Protein AF-A0A9P6U4X7-F1 (afdb_monomer)

pLDDT: mean 92.14, std 14.46, range [38.5, 98.81]

Sequence (165 aa):
MTLKYNNPATWLFVGKAVGIGAVGIFAGQALGFSNFLMPALRKFSATSSLNVWCEAYTNASPLQAACAVVSSVCLGGVYAKTGSKPFLLAAIGMLSVIPYTLVLMMPINKELLSIRKSGGASGDHVEALLQRWESRHQVRIVVSIAALGASLYGALGGGHGGLSK

Radius of gyration: 19.47 Å; Cα contacts (8 Å, |Δi|>4): 156; chains: 1; bounding box: 48×25×67 Å

Solvent-accessible surface area (backbone atoms only — not comparable to full-atom values): 8678 Å² total; per-residue (Å²): 140,79,79,87,76,81,44,70,68,57,57,48,50,50,23,48,53,53,12,49,49,25,30,47,53,38,27,53,51,46,43,46,45,62,72,49,47,51,63,55,37,72,76,48,56,45,69,59,27,49,53,54,48,50,52,52,47,65,68,46,48,63,57,43,53,49,22,28,51,50,15,18,53,25,21,36,52,44,16,78,76,64,71,43,59,36,22,39,54,18,11,51,36,32,46,50,45,53,62,48,39,61,71,73,41,39,63,57,53,52,49,56,55,46,38,70,73,66,70,75,66,59,51,69,59,51,48,53,50,52,53,54,48,50,62,58,45,49,56,53,30,55,40,28,46,51,19,37,52,30,33,49,48,42,66,71,65,62,85,79,84,85,87,80,134

Mean predicted aligned error: 5.31 Å

Organism: NCBI:txid1343610

Secondary structure (DSSP, 8-state):
---TT--HHHHHHHHHHHHHHHHHHHHHHHHHIIIIIHHHHTTS-HHHHHHHHHHHHHHHHHHHHHHHHHHHHHHHHHHHHH--HHHHHHHHHHHHHHHHIIIIIHHHHHHHHHHHHH--S-HHHHHHHHHHHHHHHHHHHHHHHHHHHHHHHHHHSTTSSS---

Structure (mmCIF, N/CA/C/O backbone):
data_AF-A0A9P6U4X7-F1
#
_entry.id   AF-A0A9P6U4X7-F1
#
loop_
_atom_site.group_PDB
_atom_site.id
_atom_site.type_symbol
_atom_site.label_atom_id
_atom_site.label_alt_id
_atom_site.label_comp_id
_atom_site.label_asym_id
_atom_site.label_entity_id
_atom_site.label_seq_id
_atom_site.pdbx_PDB_ins_code
_atom_site.Cartn_x
_atom_site.Cartn_y
_atom_site.Cartn_z
_atom_site.occupancy
_atom_site.B_iso_or_equiv
_atom_site.auth_seq_id
_atom_site.auth_comp_id
_atom_site.auth_asym_id
_atom_site.auth_atom_id
_atom_site.pdbx_PDB_model_num
ATOM 1 N N . MET A 1 1 ? 2.542 7.848 42.778 1.00 43.16 1 MET A N 1
ATOM 2 C CA . MET A 1 1 ? 2.401 8.389 41.408 1.00 43.16 1 MET A CA 1
ATOM 3 C C . MET A 1 1 ? 2.112 7.224 40.468 1.00 43.16 1 MET A C 1
ATOM 5 O O . MET A 1 1 ? 3.000 6.710 39.808 1.00 43.16 1 MET A O 1
ATOM 9 N N . THR A 1 2 ? 0.883 6.716 40.509 1.00 44.44 2 THR A N 1
ATOM 10 C CA . THR A 1 2 ? 0.442 5.532 39.763 1.00 44.44 2 THR A CA 1
ATOM 11 C C . THR A 1 2 ? -0.126 5.991 38.422 1.00 44.44 2 THR A C 1
ATOM 13 O O . THR A 1 2 ? -0.999 6.855 38.365 1.00 44.44 2 THR A O 1
ATOM 16 N N . LEU A 1 3 ? 0.445 5.467 37.342 1.00 45.69 3 LEU A N 1
ATOM 17 C CA . LEU A 1 3 ? 0.190 5.829 35.951 1.00 45.69 3 LEU A CA 1
ATOM 18 C C . LEU A 1 3 ? -1.314 5.813 35.608 1.00 45.69 3 LEU A C 1
ATOM 20 O O . LEU A 1 3 ? -1.929 4.753 35.518 1.00 45.69 3 LEU A O 1
ATOM 24 N N . LYS A 1 4 ? -1.886 6.989 35.312 1.00 51.56 4 LYS A N 1
ATOM 25 C CA . LYS A 1 4 ? -3.213 7.185 34.683 1.00 51.56 4 LYS A CA 1
ATOM 26 C C . LYS A 1 4 ? -3.257 6.703 33.210 1.00 51.56 4 LYS A C 1
ATOM 28 O O . LYS A 1 4 ? -3.932 7.305 32.383 1.00 51.56 4 LYS A O 1
ATOM 33 N N . TYR A 1 5 ? -2.531 5.642 32.853 1.00 52.78 5 TYR A N 1
ATOM 34 C CA . TYR A 1 5 ? -2.430 5.140 31.471 1.00 52.78 5 TYR A CA 1
ATOM 35 C C . TYR A 1 5 ? -3.439 4.033 31.126 1.00 52.78 5 TYR A C 1
ATOM 37 O O . TYR A 1 5 ? -3.527 3.620 29.974 1.00 52.78 5 TYR A O 1
ATOM 45 N N . ASN A 1 6 ? -4.262 3.597 32.082 1.00 60.22 6 ASN A N 1
ATOM 46 C CA . ASN A 1 6 ? -5.316 2.602 31.859 1.00 60.22 6 ASN A CA 1
ATOM 47 C C . ASN A 1 6 ? -6.704 3.228 31.652 1.00 60.22 6 ASN A C 1
ATOM 49 O O . ASN A 1 6 ? -7.702 2.696 32.125 1.00 60.22 6 ASN A O 1
ATOM 53 N N . ASN A 1 7 ? -6.791 4.359 30.943 1.00 74.19 7 ASN A N 1
ATOM 54 C CA . ASN A 1 7 ? -8.084 4.857 30.473 1.00 74.19 7 ASN A CA 1
ATOM 55 C C . ASN A 1 7 ? -8.421 4.186 29.124 1.00 74.19 7 ASN A C 1
ATOM 57 O O . ASN A 1 7 ? -7.715 4.436 28.140 1.00 74.19 7 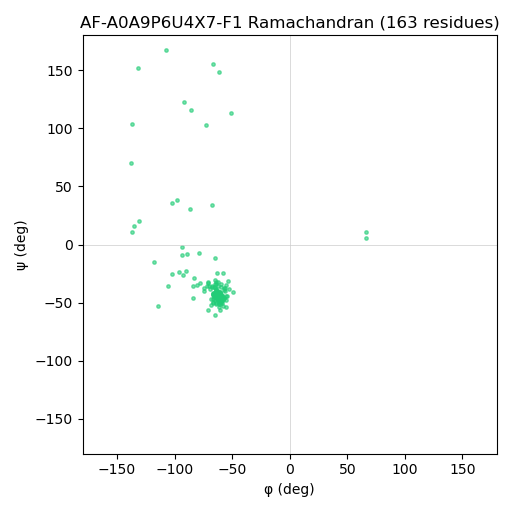ASN A O 1
ATOM 61 N N . PRO A 1 8 ? -9.487 3.367 29.034 1.00 72.81 8 PRO A N 1
ATOM 62 C CA . PRO A 1 8 ? -9.912 2.736 27.783 1.00 72.81 8 PRO A CA 1
ATOM 63 C C . PRO A 1 8 ? -10.130 3.741 26.643 1.00 72.81 8 PRO A C 1
ATOM 65 O O . PRO A 1 8 ? -9.861 3.429 25.483 1.00 72.81 8 PRO A O 1
ATOM 68 N N . ALA A 1 9 ? -10.548 4.969 26.965 1.00 82.00 9 ALA A N 1
ATOM 69 C CA . ALA A 1 9 ? -10.742 6.032 25.985 1.00 82.00 9 ALA A CA 1
ATOM 70 C C . ALA A 1 9 ? -9.425 6.473 25.322 1.00 82.00 9 ALA A C 1
ATOM 72 O O . ALA A 1 9 ? -9.404 6.737 24.120 1.00 82.00 9 ALA A O 1
ATOM 73 N N . THR A 1 10 ? -8.315 6.495 26.070 1.00 86.19 10 THR A N 1
ATOM 74 C CA . THR A 1 10 ? -7.001 6.905 25.553 1.00 86.19 10 THR A CA 1
ATOM 75 C C . THR A 1 10 ? -6.484 5.917 24.511 1.00 86.19 10 THR A C 1
ATOM 77 O O . THR A 1 10 ? -6.076 6.327 23.427 1.00 86.19 10 THR A O 1
ATOM 80 N N . TRP A 1 11 ? -6.554 4.611 24.782 1.00 86.44 11 TRP A N 1
ATOM 81 C CA . TRP A 1 11 ? -6.101 3.592 23.827 1.00 86.44 11 TRP A CA 1
ATOM 82 C C . TRP A 1 11 ? -6.972 3.533 22.571 1.00 86.44 11 TRP A C 1
ATOM 84 O O . TRP A 1 11 ? -6.448 3.344 21.475 1.00 86.44 11 TRP A O 1
ATOM 94 N N . LEU A 1 12 ? -8.285 3.749 22.699 1.00 92.00 12 LEU A N 1
ATOM 95 C CA . LEU A 1 12 ? -9.182 3.845 21.545 1.00 92.00 12 LEU A CA 1
ATOM 96 C C . LEU A 1 12 ? -8.879 5.072 20.683 1.00 92.00 12 LEU A C 1
ATOM 98 O O . LEU A 1 12 ? -8.885 4.968 19.458 1.00 92.00 12 LEU A O 1
ATOM 102 N N . PHE A 1 13 ? -8.598 6.219 21.304 1.00 92.75 13 PHE A N 1
ATOM 103 C CA . PHE A 1 13 ? -8.186 7.420 20.584 1.00 92.75 13 PHE A CA 1
ATOM 104 C C . PHE A 1 13 ? -6.875 7.189 19.824 1.00 92.75 13 PHE A C 1
ATOM 106 O O . PHE A 1 13 ? -6.827 7.403 18.614 1.00 92.75 13 PHE A O 1
ATOM 113 N N . VAL A 1 14 ? -5.846 6.677 20.506 1.00 94.44 14 VAL A N 1
ATOM 114 C CA . VAL A 1 14 ? -4.540 6.379 19.897 1.00 94.44 14 VAL A CA 1
ATOM 115 C C . VAL A 1 14 ? -4.684 5.356 18.769 1.00 94.44 14 VAL A C 1
ATOM 117 O O . VAL A 1 14 ? -4.169 5.581 17.677 1.00 94.44 14 VAL A O 1
ATOM 120 N N . GLY A 1 15 ? -5.430 4.269 18.985 1.00 95.69 15 GLY A N 1
ATOM 121 C CA . GLY A 1 15 ? -5.656 3.235 17.974 1.00 95.69 15 GLY A CA 1
ATOM 122 C C . GLY A 1 15 ? -6.353 3.769 16.720 1.00 95.69 15 GLY A C 1
ATOM 123 O O . GLY A 1 15 ? -5.926 3.465 15.607 1.00 95.69 15 GLY A O 1
ATOM 124 N N . LYS A 1 16 ? -7.377 4.619 16.880 1.00 97.31 16 LYS A N 1
ATOM 125 C CA . LYS A 1 16 ? -8.030 5.295 15.749 1.00 97.31 16 LYS A CA 1
ATOM 126 C C . LYS A 1 16 ? -7.064 6.238 15.034 1.00 97.31 16 LYS A C 1
ATOM 128 O O . LYS A 1 16 ? -6.933 6.141 13.820 1.0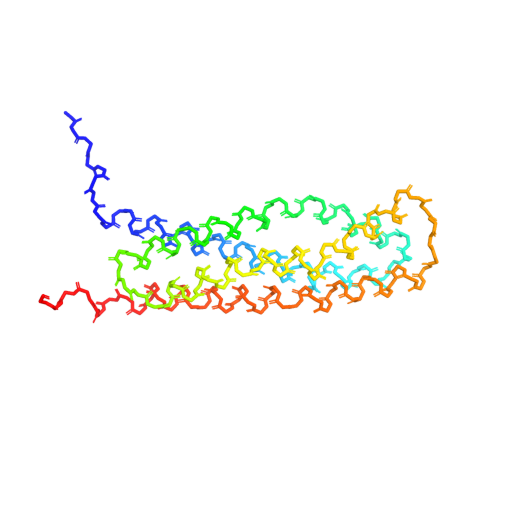0 97.31 16 LYS A O 1
ATOM 133 N N . ALA A 1 17 ? -6.377 7.116 15.765 1.00 97.75 17 ALA A N 1
ATOM 134 C CA . ALA A 1 17 ? -5.486 8.119 15.185 1.00 97.75 17 ALA A CA 1
ATOM 135 C C . ALA A 1 17 ? -4.325 7.480 14.406 1.00 97.75 17 ALA A C 1
ATOM 137 O O . ALA A 1 17 ? -4.108 7.809 13.241 1.00 97.75 17 ALA A O 1
ATOM 138 N N . VAL A 1 18 ? -3.627 6.520 15.018 1.00 98.50 18 VAL A N 1
ATOM 139 C CA . VAL A 1 18 ? -2.510 5.802 14.387 1.00 98.50 18 VAL A CA 1
ATOM 140 C C . VAL A 1 18 ? -3.004 4.953 13.220 1.00 98.50 18 VAL A C 1
ATOM 142 O O . VAL A 1 18 ? -2.412 4.990 12.143 1.00 98.50 18 VAL A O 1
ATOM 145 N N . GLY A 1 19 ? -4.108 4.224 13.405 1.00 98.56 19 GLY A N 1
ATOM 146 C CA . GLY A 1 19 ? -4.673 3.371 12.367 1.00 98.56 19 GLY A CA 1
ATOM 147 C C . GLY A 1 19 ? -5.094 4.163 11.131 1.00 98.56 19 GLY A C 1
ATOM 148 O O . GLY A 1 19 ? -4.622 3.874 10.035 1.00 98.56 19 GLY A O 1
ATOM 149 N N . ILE A 1 20 ? -5.924 5.194 11.307 1.00 98.69 20 ILE A N 1
ATOM 150 C CA . ILE A 1 20 ? -6.412 6.056 10.218 1.00 98.69 20 ILE A CA 1
ATOM 151 C C . ILE A 1 20 ? -5.251 6.808 9.563 1.00 98.69 20 ILE A C 1
ATOM 153 O O . ILE A 1 20 ? -5.172 6.855 8.337 1.00 98.69 20 ILE A O 1
ATOM 157 N N . GLY A 1 21 ? -4.322 7.349 10.359 1.00 98.75 21 GLY A N 1
ATOM 158 C CA . GLY A 1 21 ? -3.138 8.038 9.845 1.00 98.75 21 GLY A CA 1
ATOM 159 C C . GLY A 1 21 ? -2.282 7.136 8.954 1.00 98.75 21 GLY A C 1
ATOM 160 O O . GLY A 1 21 ? -1.905 7.534 7.853 1.00 98.75 21 GLY A O 1
ATOM 161 N N . ALA A 1 22 ? -2.042 5.890 9.373 1.00 98.81 22 ALA A N 1
ATOM 162 C CA . ALA A 1 22 ? -1.306 4.913 8.576 1.00 98.81 22 ALA A CA 1
ATOM 163 C C . ALA A 1 22 ? -2.029 4.556 7.263 1.00 98.81 22 ALA A C 1
ATOM 165 O O . ALA A 1 22 ? -1.374 4.470 6.222 1.00 98.81 22 ALA A O 1
ATOM 166 N N . VAL A 1 23 ? -3.362 4.400 7.275 1.00 98.75 23 VAL A N 1
ATOM 167 C CA . VAL A 1 23 ? -4.140 4.206 6.035 1.00 98.75 23 VAL A CA 1
ATOM 168 C C . VAL A 1 23 ? -4.021 5.420 5.115 1.00 98.75 23 VAL A C 1
ATOM 170 O O . VAL A 1 23 ? -3.801 5.256 3.918 1.00 98.75 23 VAL A O 1
ATOM 173 N N . GLY A 1 24 ? -4.125 6.633 5.662 1.00 98.75 24 GLY A N 1
ATOM 174 C CA . GLY A 1 24 ? -4.011 7.875 4.899 1.00 98.75 24 GLY A CA 1
ATOM 175 C C . GLY A 1 24 ? -2.656 8.020 4.207 1.00 98.75 24 GLY A C 1
ATOM 176 O O . GLY A 1 24 ? -2.609 8.319 3.015 1.00 98.75 24 GLY A O 1
ATOM 177 N N . ILE A 1 25 ? -1.560 7.734 4.919 1.00 98.75 25 ILE A N 1
ATOM 178 C CA . ILE A 1 25 ? -0.202 7.736 4.350 1.00 98.75 25 ILE A CA 1
ATOM 179 C C . ILE A 1 25 ? -0.091 6.707 3.222 1.00 98.75 25 ILE A C 1
ATOM 181 O O . ILE A 1 25 ? 0.395 7.037 2.139 1.00 98.75 25 ILE A O 1
ATOM 185 N N . PHE A 1 26 ? -0.581 5.482 3.444 1.00 98.69 26 PHE A N 1
ATOM 186 C CA . PHE A 1 26 ? -0.583 4.445 2.415 1.00 98.69 26 PHE A CA 1
ATOM 187 C C . PHE A 1 26 ? -1.343 4.902 1.161 1.00 98.69 26 PHE A C 1
ATOM 189 O O . PHE A 1 26 ? -0.804 4.837 0.055 1.00 98.69 26 PHE A O 1
ATOM 196 N N . ALA A 1 27 ? -2.587 5.364 1.328 1.00 98.62 27 ALA A N 1
ATOM 197 C CA . ALA A 1 27 ? -3.462 5.751 0.225 1.00 98.62 27 ALA A CA 1
ATOM 198 C C . ALA A 1 27 ? -2.887 6.941 -0.554 1.00 98.62 27 ALA A C 1
ATOM 200 O O . ALA A 1 27 ? -2.838 6.908 -1.783 1.00 98.62 27 ALA A O 1
ATOM 201 N N . GLY A 1 28 ? -2.380 7.956 0.153 1.00 98.31 28 GLY A N 1
ATOM 202 C CA . GLY A 1 28 ? -1.742 9.122 -0.455 1.00 98.31 28 GLY A CA 1
ATOM 203 C C . GLY A 1 28 ? -0.494 8.756 -1.256 1.00 98.31 28 GLY A C 1
ATOM 204 O O . GLY A 1 28 ? -0.328 9.212 -2.386 1.00 98.31 28 GLY A O 1
ATOM 205 N N . GLN A 1 29 ? 0.357 7.877 -0.722 1.00 97.69 29 GLN A N 1
ATOM 206 C CA . GLN A 1 29 ? 1.547 7.421 -1.437 1.00 97.69 29 GLN A CA 1
ATOM 207 C C . GLN A 1 29 ? 1.192 6.582 -2.672 1.00 97.69 29 GLN A C 1
ATOM 209 O O . GLN A 1 29 ? 1.803 6.762 -3.725 1.00 97.69 29 GLN A O 1
ATOM 214 N N . ALA A 1 30 ? 0.214 5.678 -2.562 1.00 97.69 30 ALA A N 1
ATOM 215 C CA . ALA A 1 30 ? -0.238 4.848 -3.678 1.00 97.69 30 ALA A CA 1
ATOM 216 C C . ALA A 1 30 ? -0.824 5.704 -4.817 1.00 97.69 30 ALA A C 1
ATOM 218 O O . ALA A 1 30 ? -0.449 5.535 -5.981 1.00 97.69 30 ALA A O 1
ATOM 219 N N . LEU A 1 31 ? -1.668 6.683 -4.468 1.00 97.56 31 LEU A N 1
ATOM 220 C CA . LEU A 1 31 ? -2.188 7.678 -5.405 1.00 97.56 31 LEU A CA 1
ATOM 221 C C . LEU A 1 31 ? -1.062 8.472 -6.063 1.00 97.56 31 LEU A C 1
ATOM 223 O O . LEU A 1 31 ? -1.007 8.549 -7.285 1.00 97.56 31 LEU A O 1
ATOM 227 N N . GLY A 1 32 ? -0.129 9.020 -5.283 1.00 96.81 32 GLY A N 1
ATOM 228 C CA . GLY A 1 32 ? 0.971 9.815 -5.829 1.00 96.81 32 GLY A CA 1
ATOM 229 C C . GLY A 1 32 ? 1.852 9.029 -6.804 1.00 96.81 32 GLY A C 1
ATOM 230 O O . GLY A 1 32 ? 2.266 9.558 -7.838 1.00 96.81 32 GLY A O 1
ATOM 231 N N . PHE A 1 33 ? 2.079 7.742 -6.527 1.00 95.69 33 PHE A N 1
ATOM 232 C CA . PHE A 1 33 ? 2.849 6.873 -7.413 1.00 95.69 33 PHE A CA 1
ATOM 233 C C . PHE A 1 33 ? 2.168 6.725 -8.782 1.00 95.69 33 PHE A C 1
ATOM 235 O O . PHE A 1 33 ? 2.818 6.884 -9.813 1.00 95.69 33 PHE A O 1
ATOM 242 N N . SER A 1 34 ? 0.858 6.473 -8.817 1.00 94.94 34 SER A N 1
ATOM 243 C CA . SER A 1 34 ? 0.148 6.258 -10.088 1.00 94.94 34 SER A CA 1
ATOM 244 C C . SER A 1 34 ? -0.266 7.552 -10.793 1.00 94.94 34 SER A C 1
ATOM 246 O O . SER A 1 34 ? -0.334 7.575 -12.015 1.00 94.94 34 SER A O 1
ATOM 248 N N . ASN A 1 35 ? -0.513 8.639 -10.060 1.00 95.81 35 ASN A N 1
ATOM 249 C CA . ASN A 1 35 ? -1.018 9.890 -10.633 1.00 95.81 35 ASN A CA 1
ATOM 250 C C . ASN A 1 35 ? 0.087 10.876 -11.014 1.00 95.81 35 ASN A C 1
ATOM 252 O O . ASN A 1 35 ? -0.126 11.704 -11.898 1.00 95.81 35 ASN A O 1
ATOM 256 N N . PHE A 1 36 ? 1.251 10.815 -10.364 1.00 95.06 36 PHE A N 1
ATOM 257 C CA . PHE A 1 36 ? 2.348 11.750 -10.627 1.00 95.06 36 PHE A CA 1
ATOM 258 C C . PHE A 1 36 ? 3.556 11.038 -11.217 1.00 95.06 36 PHE A C 1
ATOM 260 O O . PHE A 1 36 ? 4.033 11.417 -12.287 1.00 95.06 36 PHE A O 1
ATOM 267 N N . LEU A 1 37 ? 4.025 9.979 -10.551 1.00 96.75 37 LEU A N 1
ATOM 268 C CA . LEU A 1 37 ? 5.251 9.303 -10.957 1.00 96.75 37 LEU A CA 1
ATOM 269 C C . LEU A 1 37 ? 5.060 8.526 -12.265 1.00 96.75 37 LEU A C 1
ATOM 271 O O . LEU A 1 37 ? 5.764 8.816 -13.225 1.00 96.75 37 LEU A O 1
ATOM 275 N N . MET A 1 38 ? 4.094 7.604 -12.354 1.00 96.62 38 MET A N 1
ATOM 276 C CA . MET A 1 38 ? 3.897 6.798 -13.573 1.00 96.62 38 MET A CA 1
ATOM 277 C C . MET A 1 38 ? 3.700 7.650 -14.846 1.00 96.62 38 MET A C 1
ATOM 279 O O . MET A 1 38 ? 4.369 7.373 -15.843 1.00 96.62 38 MET A O 1
ATOM 283 N N . PRO A 1 39 ? 2.889 8.730 -14.854 1.00 97.06 39 PRO A N 1
ATOM 284 C CA . PRO A 1 39 ? 2.776 9.610 -16.017 1.00 97.06 39 PRO A CA 1
ATOM 285 C C . PRO A 1 39 ? 4.067 10.360 -16.352 1.00 97.06 39 PRO A C 1
ATOM 287 O O . PRO A 1 39 ? 4.339 10.584 -17.529 1.00 97.06 39 PRO A O 1
ATOM 290 N N . ALA A 1 40 ? 4.869 10.738 -15.353 1.00 96.81 40 ALA A N 1
ATOM 291 C CA . ALA A 1 40 ? 6.177 11.341 -15.593 1.00 96.81 40 ALA A CA 1
ATOM 292 C C . ALA A 1 40 ? 7.148 10.334 -16.227 1.00 96.81 40 ALA A C 1
ATOM 294 O O . ALA A 1 40 ? 7.839 10.677 -17.183 1.00 96.81 40 ALA A O 1
ATOM 295 N N . LEU A 1 41 ? 7.150 9.080 -15.758 1.00 96.56 41 LEU A N 1
ATOM 296 C CA . LEU A 1 41 ? 8.011 8.019 -16.284 1.00 96.56 41 LEU A CA 1
ATOM 297 C C . LEU A 1 41 ? 7.774 7.739 -17.771 1.00 96.56 41 LEU A C 1
ATOM 299 O O . LEU A 1 41 ? 8.726 7.465 -18.491 1.00 96.56 41 LEU A O 1
ATOM 303 N N . ARG A 1 42 ? 6.539 7.862 -18.266 1.00 95.00 42 ARG A N 1
ATOM 304 C CA . ARG A 1 42 ? 6.219 7.657 -19.693 1.00 95.00 42 ARG A CA 1
ATOM 305 C C . ARG A 1 42 ? 6.857 8.683 -20.638 1.00 95.00 42 ARG A C 1
ATOM 307 O O . ARG A 1 42 ? 6.795 8.507 -21.846 1.00 95.00 42 ARG A O 1
ATOM 314 N N . LYS A 1 43 ? 7.429 9.770 -20.110 1.00 96.31 43 LYS A N 1
ATOM 315 C CA . LYS A 1 43 ? 8.087 10.819 -20.905 1.00 96.31 43 LYS A CA 1
ATOM 316 C C . LYS A 1 43 ? 9.576 10.553 -21.138 1.00 96.31 43 LYS A C 1
ATOM 318 O O . LYS A 1 43 ? 10.208 11.303 -21.877 1.00 96.31 43 LYS A O 1
ATOM 323 N N . PHE A 1 44 ? 10.144 9.540 -20.488 1.00 95.81 44 PHE A N 1
ATOM 324 C CA . PHE A 1 44 ? 11.553 9.177 -20.612 1.00 95.81 44 PHE A CA 1
ATOM 325 C C . PHE A 1 44 ? 11.721 7.890 -21.422 1.00 95.81 44 PHE A C 1
ATOM 327 O O . PHE A 1 44 ? 10.759 7.166 -21.664 1.00 95.81 44 PHE A O 1
ATOM 334 N N . SER A 1 45 ? 12.961 7.596 -21.822 1.00 96.25 45 SER A N 1
ATOM 335 C CA . SER A 1 45 ? 13.297 6.293 -22.398 1.00 96.25 45 SER A CA 1
ATOM 336 C C . SER A 1 45 ? 13.032 5.174 -21.390 1.00 96.25 45 SER A C 1
ATOM 338 O O . SER A 1 45 ? 13.243 5.361 -20.189 1.00 96.25 45 SER A O 1
ATOM 340 N N . ALA A 1 46 ? 12.659 3.989 -21.877 1.00 96.00 46 ALA A N 1
ATOM 341 C CA . ALA A 1 46 ? 12.353 2.830 -21.039 1.00 96.00 46 ALA A CA 1
ATOM 342 C C . ALA A 1 46 ? 13.429 2.540 -19.971 1.00 96.00 46 ALA A C 1
ATOM 344 O O . ALA A 1 46 ? 13.101 2.275 -18.815 1.00 96.00 46 ALA A O 1
ATOM 345 N N . THR A 1 47 ? 14.715 2.669 -20.318 1.00 95.06 47 THR A N 1
ATOM 346 C CA . THR A 1 47 ? 15.839 2.502 -19.380 1.00 95.06 47 THR A CA 1
ATOM 347 C C . THR A 1 47 ? 15.814 3.528 -18.245 1.00 95.06 47 THR A C 1
ATOM 349 O O . THR A 1 47 ? 15.952 3.164 -17.076 1.00 95.06 47 THR A O 1
ATOM 352 N N . SER A 1 48 ? 15.619 4.812 -18.559 1.00 96.44 48 SER A N 1
ATOM 353 C CA . SER A 1 48 ? 15.526 5.863 -17.540 1.00 96.44 48 SER A CA 1
ATOM 354 C C . SER A 1 48 ? 14.284 5.677 -16.670 1.00 96.44 48 SER A C 1
ATOM 356 O O . SER A 1 48 ? 14.368 5.782 -15.444 1.00 96.44 48 SER A O 1
ATOM 358 N N . SER A 1 49 ? 13.151 5.328 -17.281 1.00 97.69 49 SER A N 1
ATOM 359 C CA . SER A 1 49 ? 11.893 5.065 -16.580 1.00 97.69 49 SER A CA 1
ATOM 360 C C . SER A 1 49 ? 12.020 3.900 -15.603 1.00 97.69 49 SER A C 1
ATOM 362 O O . SER A 1 49 ? 11.588 4.012 -14.456 1.00 97.69 49 SER A O 1
ATOM 364 N N . LEU A 1 50 ? 12.672 2.812 -16.020 1.00 98.25 50 LEU A N 1
ATOM 365 C CA . LEU A 1 50 ? 12.955 1.655 -15.176 1.00 98.25 50 LEU A CA 1
ATOM 366 C C . LEU A 1 50 ? 13.837 2.019 -13.981 1.00 98.25 50 LEU A C 1
ATOM 368 O O . LEU A 1 50 ? 13.535 1.628 -12.855 1.00 98.25 50 LEU A O 1
ATOM 372 N N . ASN A 1 51 ? 14.909 2.778 -14.210 1.00 97.69 51 ASN A N 1
ATOM 373 C CA . ASN A 1 51 ? 15.833 3.169 -13.148 1.00 97.69 51 ASN A CA 1
ATOM 374 C C . ASN A 1 51 ? 15.127 3.987 -12.062 1.00 97.69 51 ASN A C 1
ATOM 376 O O . ASN A 1 51 ? 15.221 3.646 -10.880 1.00 97.69 51 ASN A O 1
ATOM 380 N N . VAL A 1 52 ? 14.371 5.011 -12.467 1.00 97.81 52 VAL A N 1
ATOM 381 C CA . VAL A 1 52 ? 13.610 5.857 -11.539 1.00 97.81 52 VAL A CA 1
ATOM 382 C C . VAL A 1 52 ? 12.515 5.048 -10.843 1.00 97.81 52 VAL A C 1
ATOM 384 O O . VAL A 1 52 ? 12.353 5.164 -9.628 1.00 97.81 52 VAL A O 1
ATOM 387 N N . TRP A 1 53 ? 11.795 4.187 -11.572 1.00 98.19 53 TRP A N 1
ATOM 388 C CA . TRP A 1 53 ? 10.777 3.316 -10.985 1.00 98.19 53 TRP A CA 1
ATOM 389 C C . TRP A 1 53 ? 11.366 2.393 -9.915 1.00 98.19 53 TRP A C 1
ATOM 391 O O . TRP A 1 53 ? 10.819 2.310 -8.816 1.00 98.19 53 TRP A O 1
ATOM 401 N N . CYS A 1 54 ? 12.487 1.720 -10.195 1.00 98.06 54 CYS A N 1
ATOM 402 C CA . CYS A 1 54 ? 13.103 0.802 -9.243 1.00 98.06 54 CYS A CA 1
ATOM 403 C C . CYS A 1 54 ? 13.608 1.526 -7.991 1.00 98.06 54 CYS A C 1
ATOM 405 O O . CYS A 1 54 ? 13.501 0.978 -6.892 1.00 98.06 54 CYS A O 1
ATOM 407 N N . GLU A 1 55 ? 14.149 2.736 -8.140 1.00 97.94 55 GLU A N 1
ATOM 408 C CA . GLU A 1 55 ? 14.597 3.550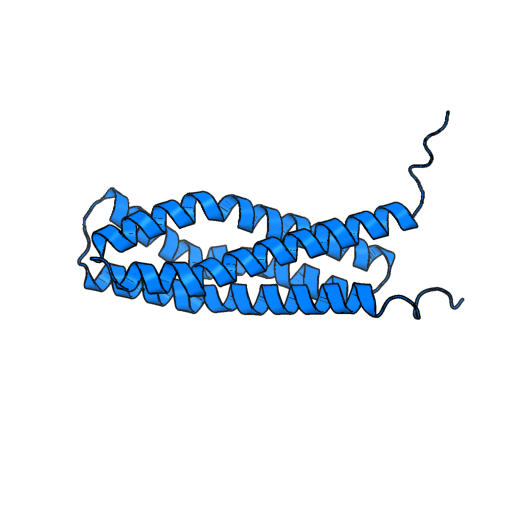 -7.010 1.00 97.94 55 GLU A CA 1
ATOM 409 C C . GLU A 1 55 ? 13.410 3.984 -6.143 1.00 97.94 55 GLU A C 1
ATOM 411 O O . GLU A 1 55 ? 13.377 3.731 -4.936 1.00 97.94 55 GLU A O 1
ATOM 416 N N . ALA A 1 56 ? 12.368 4.535 -6.769 1.00 97.25 56 ALA A N 1
ATOM 417 C CA . ALA A 1 56 ? 11.141 4.916 -6.082 1.00 97.25 56 ALA A CA 1
ATOM 418 C C . ALA A 1 56 ? 10.481 3.717 -5.381 1.00 97.25 56 ALA A C 1
ATOM 420 O O . ALA A 1 56 ? 10.100 3.817 -4.217 1.00 97.25 56 ALA A O 1
ATOM 421 N N . TYR A 1 57 ? 10.386 2.567 -6.054 1.00 96.62 57 TYR A N 1
ATOM 422 C CA . TYR A 1 57 ? 9.840 1.330 -5.494 1.00 96.62 57 TYR A CA 1
ATOM 423 C C . TYR A 1 57 ? 10.629 0.857 -4.268 1.00 96.62 57 TYR A C 1
ATOM 425 O O . TYR A 1 57 ? 10.025 0.517 -3.248 1.00 96.62 57 TYR A O 1
ATOM 433 N N . THR A 1 58 ? 11.962 0.841 -4.353 1.00 96.75 58 THR A N 1
ATOM 434 C CA . THR A 1 58 ? 12.832 0.351 -3.272 1.00 96.75 58 THR A CA 1
ATOM 435 C C . THR A 1 58 ? 12.677 1.205 -2.016 1.00 96.75 58 THR A C 1
ATOM 437 O O . THR A 1 58 ? 12.556 0.663 -0.920 1.00 96.75 58 THR A O 1
ATOM 440 N N . ASN A 1 59 ? 12.579 2.525 -2.182 1.00 96.25 59 ASN A N 1
ATOM 441 C CA . ASN A 1 59 ? 12.425 3.461 -1.070 1.00 96.25 59 ASN A CA 1
ATOM 442 C C . ASN A 1 59 ? 10.986 3.515 -0.521 1.00 96.25 59 ASN A C 1
ATOM 444 O O . ASN A 1 59 ? 10.779 3.682 0.679 1.00 96.25 59 ASN A O 1
ATOM 448 N N . ALA A 1 60 ? 9.972 3.345 -1.374 1.00 95.31 60 ALA A N 1
ATOM 449 C CA . ALA A 1 60 ? 8.566 3.438 -0.978 1.00 95.31 60 ALA A CA 1
ATOM 450 C C . ALA A 1 60 ? 8.023 2.166 -0.305 1.00 95.31 60 ALA A C 1
ATOM 452 O O . ALA A 1 60 ? 7.176 2.249 0.590 1.00 95.31 60 ALA A O 1
ATOM 453 N N . SER A 1 61 ? 8.480 0.987 -0.740 1.00 95.19 61 SER A N 1
ATOM 454 C CA . SER A 1 61 ? 7.897 -0.302 -0.339 1.00 95.19 61 SER A CA 1
ATOM 455 C C . SER A 1 61 ? 7.945 -0.587 1.169 1.00 95.19 61 SER A C 1
ATOM 457 O O . SER A 1 61 ? 6.928 -1.057 1.689 1.00 95.19 61 SER A O 1
ATOM 459 N N . PRO A 1 62 ? 9.042 -0.292 1.903 1.00 98.00 62 PRO A N 1
ATOM 460 C CA . PRO A 1 62 ? 9.095 -0.524 3.347 1.00 98.00 62 PRO A CA 1
ATOM 461 C C . PRO A 1 62 ? 8.025 0.261 4.109 1.00 98.00 62 PRO A C 1
ATOM 463 O O . PRO A 1 62 ? 7.330 -0.304 4.955 1.00 98.00 62 PRO A O 1
ATOM 466 N N . LEU A 1 63 ? 7.832 1.538 3.761 1.00 98.06 63 LEU A N 1
ATOM 467 C CA . LEU A 1 63 ? 6.814 2.376 4.390 1.00 98.06 63 LEU A CA 1
ATOM 468 C C . LEU A 1 63 ? 5.399 1.876 4.069 1.00 98.06 63 LEU A C 1
ATOM 470 O O . LEU A 1 63 ? 4.584 1.768 4.981 1.00 98.06 63 LEU A O 1
ATOM 474 N N . GLN A 1 64 ? 5.108 1.488 2.818 1.00 97.31 64 GLN A N 1
ATOM 475 C CA . GLN A 1 64 ? 3.791 0.920 2.477 1.00 97.31 64 GLN A CA 1
ATOM 476 C C . GLN A 1 64 ? 3.492 -0.362 3.248 1.00 97.31 64 GLN A C 1
ATOM 478 O O . GLN A 1 64 ? 2.370 -0.542 3.721 1.00 97.31 64 GLN A O 1
ATOM 483 N N . ALA A 1 65 ? 4.477 -1.252 3.379 1.00 98.00 65 ALA A N 1
ATOM 484 C CA . ALA A 1 65 ? 4.314 -2.484 4.140 1.00 98.00 65 ALA A CA 1
ATOM 485 C C . ALA A 1 65 ? 4.047 -2.185 5.624 1.00 98.00 65 ALA A C 1
ATOM 487 O O . ALA A 1 65 ? 3.099 -2.725 6.196 1.00 98.00 65 ALA A O 1
ATOM 488 N N . ALA A 1 66 ? 4.820 -1.272 6.223 1.00 98.50 66 ALA A N 1
ATOM 489 C CA . ALA A 1 66 ? 4.629 -0.849 7.606 1.00 98.50 66 ALA A CA 1
ATOM 490 C C . ALA A 1 66 ? 3.239 -0.231 7.823 1.00 98.50 66 ALA A C 1
ATOM 492 O O . ALA A 1 66 ? 2.521 -0.644 8.731 1.00 98.50 66 ALA A O 1
ATOM 493 N N . CYS A 1 67 ? 2.814 0.694 6.958 1.00 98.75 67 CYS A N 1
ATOM 494 C CA . CYS A 1 67 ? 1.492 1.308 7.038 1.00 98.75 67 CYS A CA 1
ATOM 495 C C . CYS A 1 67 ? 0.362 0.278 6.914 1.00 98.75 67 CYS A C 1
ATOM 497 O O . CYS A 1 67 ? -0.610 0.365 7.666 1.00 98.75 67 CYS A O 1
ATOM 499 N N . ALA A 1 68 ? 0.480 -0.714 6.024 1.00 98.69 68 ALA A N 1
ATOM 500 C CA . ALA A 1 68 ? -0.519 -1.775 5.887 1.00 98.69 68 ALA A CA 1
ATOM 501 C C . ALA A 1 68 ? -0.646 -2.616 7.168 1.00 98.69 68 ALA A C 1
ATOM 503 O O . ALA A 1 68 ? -1.759 -2.868 7.628 1.00 98.69 68 ALA A O 1
ATOM 504 N N . VAL A 1 69 ? 0.473 -2.995 7.792 1.00 98.75 69 VAL A N 1
ATOM 505 C CA . VAL A 1 69 ? 0.465 -3.764 9.048 1.00 98.75 69 VAL A CA 1
ATOM 506 C C . VAL A 1 69 ? -0.068 -2.924 10.209 1.00 98.75 69 VAL A C 1
ATOM 508 O O . VAL A 1 69 ? -0.998 -3.350 10.892 1.00 98.75 69 VAL A O 1
ATOM 511 N N . VAL A 1 70 ? 0.479 -1.721 10.414 1.00 98.75 70 VAL A N 1
ATOM 512 C CA . VAL A 1 70 ? 0.103 -0.827 11.522 1.00 98.75 70 VAL A CA 1
ATOM 513 C C . VAL A 1 70 ? -1.384 -0.492 11.465 1.00 98.75 70 VAL A C 1
ATOM 515 O O . VAL A 1 70 ? -2.083 -0.636 12.466 1.00 98.75 70 VAL A O 1
ATOM 518 N N . SER A 1 71 ? -1.894 -0.109 10.292 1.00 98.75 71 SER A N 1
ATOM 519 C CA . SER A 1 71 ? -3.323 0.175 10.134 1.00 98.75 71 SER A CA 1
ATOM 520 C C . SER A 1 71 ? -4.195 -1.048 10.417 1.00 98.75 71 SER A C 1
ATOM 522 O O . SER A 1 71 ? -5.161 -0.934 11.171 1.00 98.75 71 SER A O 1
ATOM 524 N N . SER A 1 72 ? -3.837 -2.222 9.890 1.00 98.69 72 SER A N 1
ATOM 525 C CA . SER A 1 72 ? -4.592 -3.461 10.117 1.00 98.69 72 SER A CA 1
ATOM 526 C C . SER A 1 72 ? -4.681 -3.812 11.603 1.00 98.69 72 SER A C 1
ATOM 528 O O . SER A 1 72 ? -5.766 -4.087 12.113 1.00 98.69 72 SER A O 1
ATOM 530 N N . VAL A 1 73 ? -3.553 -3.749 12.316 1.00 98.62 73 VAL A N 1
ATOM 531 C CA . VAL A 1 73 ? -3.483 -4.068 13.749 1.00 98.62 73 VAL A CA 1
ATOM 532 C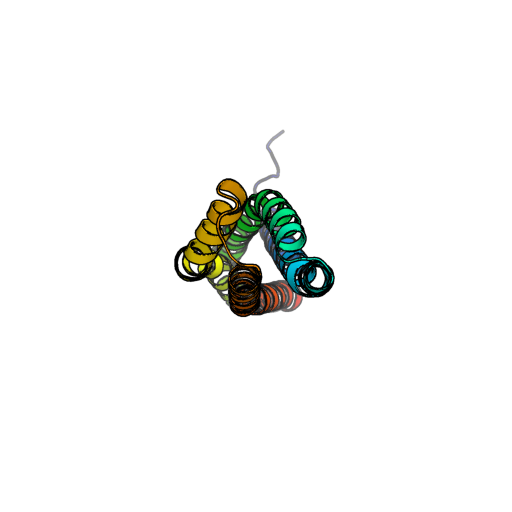 C . VAL A 1 73 ? -4.256 -3.044 14.579 1.00 98.62 73 VAL A C 1
ATOM 534 O O . VAL A 1 73 ? -5.091 -3.424 15.400 1.00 98.62 73 VAL A O 1
ATOM 537 N N . CYS A 1 74 ? -4.026 -1.747 14.361 1.00 98.38 74 CYS A N 1
ATOM 538 C CA . CYS A 1 74 ? -4.673 -0.697 15.144 1.00 98.38 74 CYS A CA 1
ATOM 539 C C . CYS A 1 74 ? -6.193 -0.674 14.932 1.00 98.38 74 CYS A C 1
ATOM 541 O O . CYS A 1 74 ? -6.947 -0.655 15.905 1.00 98.38 74 CYS A O 1
ATOM 543 N N . LEU A 1 75 ? -6.659 -0.719 13.680 1.00 98.44 75 LEU A N 1
ATOM 544 C CA . LEU A 1 75 ? -8.091 -0.677 13.371 1.00 98.44 75 LEU A CA 1
ATOM 545 C C . LEU A 1 75 ? -8.797 -1.985 13.758 1.00 98.44 75 LEU A C 1
ATOM 547 O O . LEU A 1 75 ? -9.913 -1.945 14.278 1.00 98.44 75 LEU A O 1
ATOM 551 N N . GLY A 1 76 ? -8.127 -3.133 13.612 1.00 98.19 76 GLY A N 1
ATOM 552 C CA . GLY A 1 76 ? -8.618 -4.417 14.117 1.00 98.19 76 GLY A CA 1
ATOM 553 C C . GLY A 1 76 ? -8.754 -4.422 15.642 1.00 98.19 76 GLY A C 1
ATOM 554 O O . GLY A 1 76 ? -9.761 -4.888 16.173 1.00 98.19 76 GLY A O 1
ATOM 555 N N . GLY A 1 77 ? -7.796 -3.818 16.352 1.00 97.12 77 GLY A N 1
ATOM 556 C CA . GLY A 1 77 ? -7.867 -3.611 17.799 1.00 97.12 77 GLY A CA 1
ATOM 557 C C . GLY A 1 77 ? -9.036 -2.714 18.217 1.00 97.12 77 GLY A C 1
ATOM 558 O O . GLY A 1 77 ? -9.741 -3.028 19.177 1.00 97.12 77 GLY A O 1
ATOM 559 N N . VAL A 1 78 ? -9.302 -1.635 17.469 1.00 96.38 78 VAL A N 1
ATOM 560 C CA . VAL A 1 78 ? -10.479 -0.778 17.696 1.00 96.38 78 VAL A CA 1
ATOM 561 C C . VAL A 1 78 ? -11.773 -1.568 17.489 1.00 96.38 78 VAL A C 1
ATOM 563 O O . VAL A 1 78 ? -12.674 -1.475 18.325 1.00 96.38 78 VAL A O 1
ATOM 566 N N . TYR A 1 79 ? -11.874 -2.380 16.433 1.00 96.75 79 TYR A N 1
ATOM 567 C CA . TYR A 1 79 ? -13.026 -3.261 16.230 1.00 96.75 79 TYR A CA 1
ATOM 568 C C . TYR A 1 79 ? -13.204 -4.243 17.393 1.00 96.75 79 TYR A C 1
ATOM 570 O O . TYR A 1 79 ? -14.292 -4.312 17.959 1.00 96.75 79 TYR A O 1
ATOM 578 N N . ALA A 1 80 ? -12.142 -4.936 17.809 1.00 96.12 80 ALA A N 1
ATOM 579 C CA . ALA A 1 80 ? -12.199 -5.924 18.886 1.00 96.12 80 ALA A CA 1
ATOM 580 C C . ALA A 1 80 ? -12.710 -5.346 20.220 1.00 96.12 80 ALA A C 1
ATOM 582 O O . ALA A 1 80 ? -13.229 -6.083 21.054 1.00 96.12 80 ALA A O 1
ATOM 583 N N . LYS A 1 81 ? -12.573 -4.030 20.432 1.00 94.00 81 LYS A N 1
ATOM 584 C CA . LYS A 1 81 ? -13.068 -3.332 21.628 1.00 94.00 81 LYS A CA 1
ATOM 585 C C . LYS A 1 81 ? -14.431 -2.668 21.468 1.00 94.00 81 LYS A C 1
ATOM 587 O O . LYS A 1 81 ? -15.086 -2.430 22.474 1.00 94.00 81 LYS A O 1
ATOM 592 N N . THR A 1 82 ? -14.842 -2.331 20.248 1.00 92.94 82 THR A N 1
ATOM 593 C CA . THR A 1 82 ? -16.043 -1.508 20.005 1.00 92.94 82 THR A CA 1
ATOM 594 C C . THR A 1 82 ? -17.139 -2.221 19.219 1.00 92.94 82 THR A C 1
ATOM 596 O O . THR A 1 82 ? -18.249 -1.709 19.140 1.00 92.94 82 THR A O 1
ATOM 599 N N . GLY A 1 83 ? -16.837 -3.350 18.570 1.00 94.12 83 GLY A N 1
ATOM 600 C CA . GLY A 1 83 ? -17.740 -4.024 17.631 1.00 94.12 83 GLY A CA 1
ATOM 601 C C . GLY A 1 83 ? -18.026 -3.230 16.346 1.00 94.12 83 GLY A C 1
ATOM 602 O O . GLY A 1 83 ? -18.846 -3.645 15.527 1.00 94.12 83 GLY A O 1
ATOM 603 N N . SER A 1 84 ? -17.363 -2.088 16.137 1.00 94.25 84 SER A N 1
ATOM 604 C CA . SER A 1 84 ? -17.648 -1.184 15.022 1.00 94.25 84 SER A CA 1
ATOM 605 C C . SER A 1 84 ? -17.167 -1.765 13.686 1.00 94.25 84 SER A C 1
ATOM 607 O O . SER A 1 84 ? -15.977 -1.755 13.357 1.00 94.25 84 SER A O 1
ATOM 609 N N . LYS A 1 85 ? -18.124 -2.277 12.900 1.00 96.81 85 LYS A N 1
ATOM 610 C CA . LYS A 1 85 ? -17.898 -2.930 11.597 1.00 96.81 85 LYS A CA 1
ATOM 611 C C . LYS A 1 85 ? -17.065 -2.101 10.603 1.00 96.81 85 LYS A C 1
ATOM 613 O O . LYS A 1 85 ? -16.234 -2.705 9.929 1.00 96.81 85 LYS A O 1
ATOM 618 N N . PRO A 1 86 ? -17.203 -0.761 10.501 1.00 97.69 86 PRO A N 1
ATOM 619 C CA . PRO A 1 86 ? -16.356 0.027 9.605 1.00 97.69 86 PRO A CA 1
ATOM 620 C C . PRO A 1 86 ? -14.850 -0.120 9.881 1.00 97.69 86 PRO A C 1
ATOM 622 O O . PRO A 1 86 ? -14.064 -0.213 8.940 1.00 97.69 86 PRO A O 1
ATOM 625 N N . PHE A 1 87 ? -14.436 -0.224 11.150 1.00 98.00 87 PHE A N 1
ATOM 626 C CA . PHE A 1 87 ? -13.027 -0.451 11.491 1.00 98.00 87 PHE A CA 1
ATOM 627 C C . PHE A 1 87 ? -12.555 -1.867 11.146 1.00 98.00 87 PHE A C 1
ATOM 629 O O . PHE A 1 87 ? -11.411 -2.030 10.727 1.00 98.00 87 PHE A O 1
ATOM 636 N N . LEU A 1 88 ? -13.432 -2.874 11.243 1.00 98.31 88 LEU A N 1
ATOM 637 C CA . LEU A 1 88 ? -13.128 -4.229 10.772 1.00 98.31 88 LEU A CA 1
ATOM 638 C C . LEU A 1 88 ? -12.903 -4.257 9.258 1.00 98.31 88 LEU A C 1
ATOM 640 O O . LEU A 1 88 ? -11.922 -4.834 8.797 1.00 98.31 88 LEU A O 1
ATOM 644 N N . LEU A 1 89 ? -13.793 -3.620 8.490 1.00 98.31 89 LEU A N 1
ATOM 645 C CA . LEU A 1 89 ? -13.677 -3.546 7.032 1.00 98.31 89 LEU A CA 1
ATOM 646 C C . LEU A 1 89 ? -12.373 -2.862 6.614 1.00 98.31 89 LEU A C 1
ATOM 648 O O . LEU A 1 89 ? -11.670 -3.369 5.742 1.00 98.31 89 LEU A O 1
ATOM 652 N N . ALA A 1 90 ? -12.013 -1.758 7.274 1.00 98.62 90 ALA A N 1
ATOM 653 C CA . ALA A 1 90 ? -10.747 -1.080 7.027 1.00 98.62 90 ALA A CA 1
ATOM 654 C C . ALA A 1 90 ? -9.536 -1.968 7.365 1.00 98.62 90 ALA A C 1
ATOM 656 O O . ALA A 1 90 ? -8.604 -2.058 6.568 1.00 98.62 90 ALA A O 1
ATOM 657 N N . ALA A 1 91 ? -9.565 -2.668 8.505 1.00 98.75 91 ALA A N 1
ATOM 658 C CA . ALA A 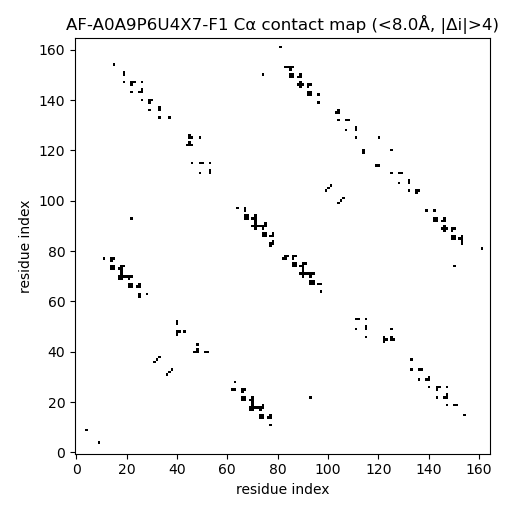1 91 ? -8.487 -3.563 8.919 1.00 98.75 91 ALA A CA 1
ATOM 659 C C . ALA A 1 91 ? -8.285 -4.732 7.942 1.00 98.75 91 ALA A C 1
ATOM 661 O O . ALA A 1 91 ? -7.161 -4.995 7.522 1.00 98.75 91 ALA A O 1
ATOM 662 N N . ILE A 1 92 ? -9.367 -5.405 7.536 1.00 98.69 92 ILE A N 1
ATOM 663 C CA . ILE A 1 92 ? -9.312 -6.502 6.556 1.00 98.69 92 ILE A CA 1
ATOM 664 C C . ILE A 1 92 ? -8.855 -5.980 5.193 1.00 98.69 92 ILE A C 1
ATOM 666 O O . ILE A 1 92 ? -8.018 -6.611 4.549 1.00 98.69 92 ILE A O 1
ATOM 670 N N . GLY A 1 93 ? -9.365 -4.821 4.766 1.00 98.69 93 GLY A N 1
ATOM 671 C CA . GLY A 1 93 ? -8.967 -4.178 3.517 1.00 98.69 93 GLY A CA 1
ATOM 672 C C . GLY A 1 93 ? -7.458 -3.955 3.460 1.00 98.69 93 GLY A C 1
ATOM 673 O O . GLY A 1 93 ? -6.797 -4.450 2.549 1.00 98.69 93 GLY A O 1
ATOM 674 N N . MET A 1 94 ? -6.887 -3.305 4.475 1.00 98.81 94 MET A N 1
ATOM 675 C CA . MET A 1 94 ? -5.441 -3.069 4.547 1.00 98.81 94 MET A CA 1
ATOM 676 C C . MET A 1 94 ? -4.630 -4.358 4.665 1.00 98.81 94 MET A C 1
ATOM 678 O O . MET A 1 94 ? -3.593 -4.484 4.011 1.00 98.81 94 MET A O 1
ATOM 682 N N . LEU A 1 95 ? -5.117 -5.344 5.421 1.00 98.69 95 LEU A N 1
ATOM 683 C CA . LEU A 1 95 ? -4.444 -6.632 5.550 1.00 98.69 95 LEU A CA 1
ATOM 684 C C . LEU A 1 95 ? -4.406 -7.370 4.207 1.00 98.69 95 LEU A C 1
ATOM 686 O O . LEU A 1 95 ? -3.374 -7.935 3.853 1.00 98.69 95 LEU A O 1
ATOM 690 N N . SER A 1 96 ? -5.495 -7.314 3.431 1.00 98.62 96 SER A N 1
ATOM 691 C CA . SER A 1 96 ? -5.625 -7.979 2.124 1.00 98.62 96 SER A CA 1
ATOM 692 C C . SER A 1 96 ? -4.645 -7.462 1.067 1.00 98.62 96 SER A C 1
ATOM 694 O O . SER A 1 96 ? -4.261 -8.199 0.154 1.00 98.62 96 SER A O 1
ATOM 696 N N . VAL A 1 97 ? -4.166 -6.224 1.214 1.00 98.31 97 VAL A N 1
ATOM 697 C CA . VAL A 1 97 ? -3.169 -5.640 0.312 1.00 98.31 97 VAL A CA 1
ATOM 698 C C . VAL A 1 97 ? -1.856 -6.425 0.339 1.00 98.31 97 VAL A C 1
ATOM 700 O O . VAL A 1 97 ? -1.177 -6.507 -0.686 1.00 98.31 97 VAL A O 1
ATOM 703 N N . ILE A 1 98 ? -1.486 -7.017 1.477 1.00 98.00 98 ILE A N 1
ATOM 704 C CA . ILE A 1 98 ? -0.235 -7.771 1.630 1.00 98.00 98 ILE A CA 1
ATOM 705 C C . ILE A 1 98 ? -0.229 -9.034 0.748 1.00 98.00 98 ILE A C 1
ATOM 707 O O . ILE A 1 98 ? 0.620 -9.102 -0.148 1.00 98.00 98 ILE A O 1
ATOM 711 N N . PRO A 1 99 ? -1.153 -10.008 0.905 1.00 98.06 99 PRO A N 1
ATOM 712 C CA . PRO A 1 99 ? -1.182 -11.186 0.043 1.00 98.06 99 PRO A CA 1
ATOM 713 C C . PRO A 1 99 ? -1.432 -10.819 -1.423 1.00 98.06 99 PRO A C 1
ATOM 715 O O . PRO A 1 99 ? -0.797 -11.402 -2.300 1.00 98.06 99 PRO A O 1
ATOM 718 N N . TYR A 1 100 ? -2.253 -9.798 -1.705 1.00 98.44 100 TYR A N 1
ATOM 719 C CA . TYR A 1 100 ? -2.413 -9.277 -3.066 1.00 98.44 100 TYR A CA 1
ATOM 720 C C . TYR A 1 100 ? -1.066 -8.858 -3.677 1.00 98.44 100 TYR A C 1
ATOM 722 O O . TYR A 1 100 ? -0.723 -9.256 -4.791 1.00 98.44 100 TYR A O 1
ATOM 730 N N . THR A 1 101 ? -0.266 -8.094 -2.929 1.00 97.25 101 THR A N 1
ATOM 731 C CA . THR A 1 101 ? 1.046 -7.621 -3.387 1.00 97.25 101 THR A CA 1
ATOM 732 C C . THR A 1 101 ? 1.998 -8.792 -3.622 1.00 97.25 101 THR A C 1
ATOM 734 O O . THR A 1 101 ? 2.653 -8.846 -4.662 1.00 97.25 101 THR A O 1
ATOM 737 N N . LEU A 1 102 ? 2.059 -9.747 -2.692 1.00 97.81 102 LEU A N 1
ATOM 738 C CA . LEU A 1 102 ? 2.961 -10.897 -2.785 1.00 97.81 102 LEU A CA 1
ATOM 739 C C . LEU A 1 102 ? 2.637 -11.812 -3.970 1.00 97.81 102 LEU A C 1
ATOM 741 O O . LEU A 1 102 ? 3.551 -12.265 -4.652 1.00 97.81 102 LEU A O 1
ATOM 745 N N . VAL A 1 103 ? 1.355 -12.064 -4.233 1.00 98.25 103 VAL A N 1
ATOM 746 C CA . VAL A 1 103 ? 0.930 -13.004 -5.278 1.00 98.25 103 VAL A CA 1
ATOM 747 C C . VAL A 1 103 ? 0.906 -12.338 -6.651 1.00 98.25 103 VAL A C 1
ATOM 749 O O . VAL A 1 103 ? 1.407 -12.899 -7.624 1.00 98.25 103 VAL A O 1
ATOM 752 N N . LEU A 1 104 ? 0.340 -11.133 -6.751 1.00 98.00 104 LEU A N 1
ATOM 753 C CA . LEU A 1 104 ? 0.025 -10.526 -8.045 1.00 98.00 104 LEU A CA 1
ATOM 754 C C . LEU A 1 104 ? 1.022 -9.452 -8.474 1.00 98.00 104 LEU A C 1
ATOM 756 O O . LEU A 1 104 ? 1.181 -9.232 -9.672 1.00 98.00 104 LEU A O 1
ATOM 760 N N . MET A 1 105 ? 1.722 -8.784 -7.559 1.00 97.75 105 MET A N 1
ATOM 761 C CA . MET A 1 105 ? 2.648 -7.703 -7.933 1.00 97.75 105 MET A CA 1
ATOM 762 C C . MET A 1 105 ? 4.115 -8.106 -7.824 1.00 97.75 105 MET A C 1
ATOM 764 O O . MET A 1 105 ? 4.917 -7.717 -8.671 1.00 97.75 105 MET A O 1
ATOM 768 N N . MET A 1 106 ? 4.470 -8.928 -6.835 1.00 97.94 106 MET A N 1
ATOM 769 C CA . MET A 1 106 ? 5.853 -9.327 -6.583 1.00 97.94 106 MET A CA 1
ATOM 770 C C . MET A 1 106 ? 6.554 -9.978 -7.786 1.00 97.94 106 MET A C 1
ATOM 772 O O . MET A 1 106 ? 7.731 -9.674 -7.979 1.00 97.94 106 MET A O 1
ATOM 776 N N . PRO A 1 107 ? 5.897 -10.814 -8.622 1.00 98.25 107 PRO A N 1
ATOM 777 C CA . PRO A 1 107 ? 6.541 -11.344 -9.824 1.00 98.25 107 PRO A CA 1
ATOM 778 C C . PRO A 1 107 ? 7.015 -10.234 -10.772 1.00 98.25 107 PRO A C 1
ATOM 780 O O . PRO A 1 107 ? 8.170 -10.246 -11.187 1.00 98.25 107 PRO A O 1
ATOM 783 N N . ILE A 1 108 ? 6.173 -9.222 -11.019 1.00 98.25 108 ILE A N 1
ATOM 784 C CA . ILE A 1 108 ? 6.529 -8.077 -11.873 1.00 98.25 108 ILE A CA 1
ATOM 785 C C . ILE A 1 108 ? 7.633 -7.240 -11.219 1.00 98.25 108 ILE A C 1
ATOM 787 O O . ILE A 1 108 ? 8.585 -6.849 -11.887 1.00 98.25 108 ILE A O 1
ATOM 791 N N . ASN A 1 109 ? 7.544 -6.996 -9.906 1.00 98.19 109 ASN A N 1
ATOM 792 C CA . ASN A 1 109 ? 8.564 -6.225 -9.189 1.00 98.19 109 ASN A CA 1
ATOM 793 C C . ASN A 1 109 ? 9.944 -6.879 -9.316 1.00 98.19 109 ASN A C 1
ATOM 795 O O . ASN A 1 109 ? 10.935 -6.201 -9.577 1.00 98.19 109 ASN A O 1
ATOM 799 N N . LYS A 1 110 ? 10.008 -8.204 -9.133 1.00 98.12 110 LYS A N 1
ATOM 800 C CA . LYS A 1 110 ? 11.247 -8.977 -9.261 1.00 98.12 110 LYS A CA 1
ATOM 801 C C . LYS A 1 110 ? 11.792 -8.928 -10.683 1.00 98.12 110 LYS A C 1
ATOM 803 O O . LYS A 1 110 ? 12.998 -8.774 -10.845 1.00 98.12 110 LYS A O 1
ATOM 808 N N . GLU A 1 111 ? 10.923 -9.023 -11.682 1.00 98.06 111 GLU A N 1
ATOM 809 C CA . GLU A 1 111 ? 11.317 -8.956 -13.087 1.00 98.06 111 GLU A CA 1
ATOM 810 C C . GLU A 1 111 ? 11.904 -7.584 -13.447 1.00 98.06 111 GLU A C 1
ATOM 812 O O . GLU A 1 111 ? 13.037 -7.520 -13.916 1.00 98.06 111 GLU A O 1
ATOM 817 N N . LEU A 1 112 ? 11.215 -6.486 -13.117 1.00 98.12 112 LEU A N 1
ATOM 818 C CA . LEU A 1 112 ? 11.716 -5.120 -13.331 1.00 98.12 112 LEU A CA 1
ATOM 819 C C . LEU A 1 112 ? 13.069 -4.895 -12.630 1.00 98.12 112 LEU A C 1
ATOM 821 O O . LEU A 1 112 ? 14.026 -4.411 -13.235 1.00 98.12 112 LEU A O 1
ATOM 825 N N . LEU A 1 113 ? 13.191 -5.312 -11.364 1.00 98.06 113 LEU A N 1
ATOM 826 C CA . LEU A 1 113 ? 14.448 -5.215 -10.613 1.00 98.06 113 LEU A CA 1
ATOM 827 C C . LEU A 1 113 ? 15.570 -6.074 -11.212 1.00 98.06 113 LEU A C 1
ATOM 829 O O . LEU A 1 113 ? 16.737 -5.689 -11.125 1.00 98.06 113 LEU A O 1
ATOM 833 N N . SER A 1 114 ? 15.236 -7.230 -11.787 1.00 97.62 114 SER A N 1
ATOM 834 C CA . SER A 1 114 ? 16.184 -8.103 -12.481 1.00 97.62 114 SER A CA 1
ATOM 835 C C . SER A 1 114 ? 16.678 -7.459 -13.773 1.00 97.62 114 SER A C 1
ATOM 837 O O . SER A 1 114 ? 17.885 -7.391 -13.985 1.00 97.62 114 SER A O 1
ATOM 839 N N . ILE A 1 115 ? 15.769 -6.913 -14.588 1.00 97.50 115 ILE A N 1
ATOM 840 C CA . ILE A 1 115 ? 16.108 -6.201 -15.827 1.00 97.50 115 ILE A CA 1
ATOM 841 C C . ILE A 1 115 ? 17.028 -5.016 -15.531 1.00 97.50 115 ILE A C 1
ATOM 843 O O . ILE A 1 115 ? 18.033 -4.847 -16.216 1.00 97.50 115 ILE A O 1
ATOM 847 N N . ARG A 1 116 ? 16.754 -4.239 -14.471 1.00 96.31 116 ARG A N 1
ATOM 848 C CA . ARG A 1 116 ? 17.638 -3.135 -14.059 1.00 96.31 116 ARG A CA 1
ATOM 849 C C . ARG A 1 116 ? 19.066 -3.615 -13.788 1.00 96.31 116 ARG A C 1
ATOM 851 O O . ARG A 1 116 ? 20.016 -2.917 -14.118 1.00 96.31 116 ARG A O 1
ATOM 858 N N . LYS A 1 117 ? 19.219 -4.782 -13.158 1.00 95.38 117 LYS A N 1
ATOM 859 C CA . LYS A 1 117 ? 20.534 -5.342 -12.811 1.00 95.38 117 LYS A CA 1
ATOM 860 C C . LYS A 1 117 ? 21.270 -5.912 -14.021 1.00 95.38 117 LYS A C 1
ATOM 862 O O . LYS A 1 117 ? 22.488 -5.807 -14.067 1.00 95.38 117 LYS A O 1
ATOM 867 N N . SER A 1 118 ? 20.559 -6.546 -14.954 1.00 94.06 118 SER A N 1
ATOM 868 C CA . SER A 1 118 ? 21.178 -7.213 -16.106 1.00 94.06 118 SER A CA 1
ATOM 869 C C . SER A 1 118 ? 21.344 -6.313 -17.331 1.00 94.06 118 SER A C 1
ATOM 871 O O . SER A 1 118 ? 22.155 -6.628 -18.194 1.00 94.06 118 SER A O 1
ATOM 873 N N . GLY A 1 119 ? 20.560 -5.234 -17.446 1.00 87.38 119 GLY A N 1
ATOM 874 C CA . GLY A 1 119 ? 20.491 -4.393 -18.648 1.00 87.38 119 GLY A CA 1
ATOM 875 C C . GLY A 1 119 ? 19.903 -5.102 -19.877 1.00 87.38 119 GLY A C 1
ATOM 876 O O . GLY A 1 119 ? 20.005 -4.587 -20.985 1.00 87.38 119 GLY A O 1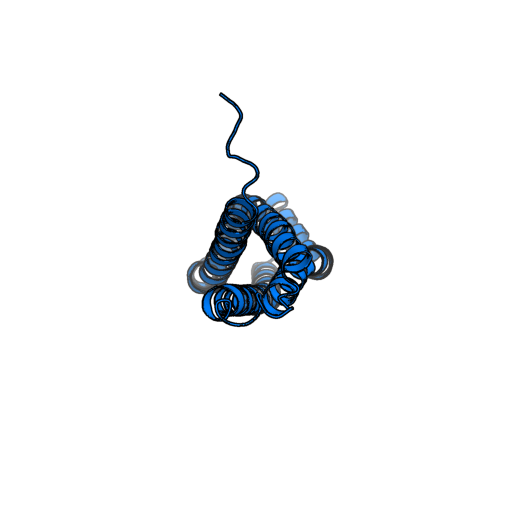
ATOM 877 N N . GLY A 1 120 ? 19.318 -6.293 -19.702 1.00 78.00 120 GLY A N 1
ATOM 878 C CA . GLY A 1 120 ? 19.081 -7.260 -20.780 1.00 78.00 120 GLY A CA 1
ATOM 879 C C . GLY A 1 120 ? 17.653 -7.348 -21.324 1.00 78.00 120 GLY A C 1
ATOM 880 O O . GLY A 1 120 ? 17.221 -8.452 -21.638 1.00 78.00 120 GLY A O 1
ATOM 881 N N . ALA A 1 121 ? 16.900 -6.247 -21.416 1.00 85.75 121 ALA A N 1
ATOM 882 C CA . ALA A 1 121 ? 15.553 -6.264 -22.005 1.00 85.75 121 ALA A CA 1
ATOM 883 C C . ALA A 1 121 ? 15.346 -5.143 -23.028 1.00 85.75 121 ALA A C 1
ATOM 885 O O . ALA A 1 121 ? 15.945 -4.073 -22.920 1.00 85.75 121 ALA A O 1
ATOM 886 N N . SER A 1 122 ? 14.464 -5.386 -24.002 1.00 93.12 122 SER A N 1
ATOM 887 C CA . SER A 1 122 ? 14.006 -4.347 -24.926 1.00 93.12 122 SER A CA 1
ATOM 888 C C . SER A 1 122 ? 13.171 -3.289 -24.198 1.00 93.12 122 SER A C 1
ATOM 890 O O . SER A 1 122 ? 12.558 -3.563 -23.162 1.00 93.12 122 SER A O 1
ATOM 892 N N . GLY A 1 123 ? 13.122 -2.079 -24.765 1.00 94.06 123 GLY A N 1
ATOM 893 C CA . GLY A 1 123 ? 12.295 -0.991 -24.236 1.00 94.06 123 GLY A CA 1
ATOM 894 C C . GLY A 1 123 ? 10.817 -1.375 -24.146 1.00 94.06 123 GLY A C 1
ATOM 895 O O . GLY A 1 123 ? 10.219 -1.233 -23.083 1.00 94.06 123 GLY A O 1
ATOM 896 N N . ASP A 1 124 ? 10.277 -1.980 -25.205 1.00 96.25 124 ASP A N 1
ATOM 897 C CA . ASP A 1 124 ? 8.877 -2.421 -25.276 1.00 96.25 124 ASP A CA 1
ATOM 898 C C . ASP A 1 124 ? 8.502 -3.397 -24.149 1.00 96.25 124 ASP A C 1
ATOM 900 O O . ASP A 1 124 ? 7.416 -3.309 -23.573 1.00 96.25 124 ASP A O 1
ATOM 904 N N . HIS A 1 125 ? 9.410 -4.313 -23.786 1.00 96.81 125 HIS A N 1
ATOM 905 C CA . HIS A 1 125 ? 9.173 -5.263 -22.693 1.00 96.81 125 HIS A CA 1
ATOM 906 C C . HIS A 1 125 ? 9.097 -4.556 -21.337 1.00 96.81 125 HIS A C 1
ATOM 908 O O . HIS A 1 125 ? 8.206 -4.824 -20.530 1.00 96.81 125 HIS A O 1
ATOM 914 N N . VAL A 1 126 ? 10.007 -3.610 -21.094 1.00 97.44 126 VAL A N 1
ATOM 915 C CA . VAL A 1 126 ? 10.013 -2.793 -19.872 1.00 97.44 126 VAL A CA 1
ATOM 916 C C . VAL A 1 126 ? 8.737 -1.961 -19.768 1.00 97.44 126 VAL A C 1
ATOM 918 O O . VAL A 1 126 ? 8.112 -1.924 -18.706 1.00 97.44 126 VAL A O 1
ATOM 921 N N . GLU A 1 127 ? 8.320 -1.324 -20.859 1.00 96.81 127 GLU A N 1
ATOM 922 C CA . GLU A 1 127 ? 7.093 -0.529 -20.900 1.00 96.81 127 GLU A CA 1
ATOM 923 C C . GLU A 1 127 ? 5.853 -1.384 -20.619 1.00 96.81 127 GLU A C 1
ATOM 925 O O . GLU A 1 127 ? 5.026 -1.009 -19.782 1.00 96.81 127 GLU A O 1
ATOM 930 N N . ALA A 1 128 ? 5.757 -2.570 -21.228 1.00 97.50 128 ALA A N 1
ATOM 931 C CA . ALA A 1 128 ? 4.664 -3.506 -20.981 1.00 97.50 128 ALA A CA 1
ATOM 932 C C . ALA A 1 128 ? 4.598 -3.948 -19.506 1.00 97.50 128 ALA A C 1
ATOM 934 O O . ALA A 1 128 ? 3.515 -4.006 -18.911 1.00 97.50 128 ALA A O 1
ATOM 935 N N . LEU A 1 129 ? 5.747 -4.217 -18.877 1.00 98.06 129 LEU A N 1
ATOM 936 C CA . LEU A 1 129 ? 5.811 -4.560 -17.454 1.00 98.06 129 LEU A CA 1
ATOM 937 C C . LEU A 1 129 ? 5.387 -3.397 -16.554 1.00 98.06 129 LEU A C 1
ATOM 939 O O . LEU A 1 129 ? 4.625 -3.617 -15.611 1.00 98.06 129 LEU A O 1
ATOM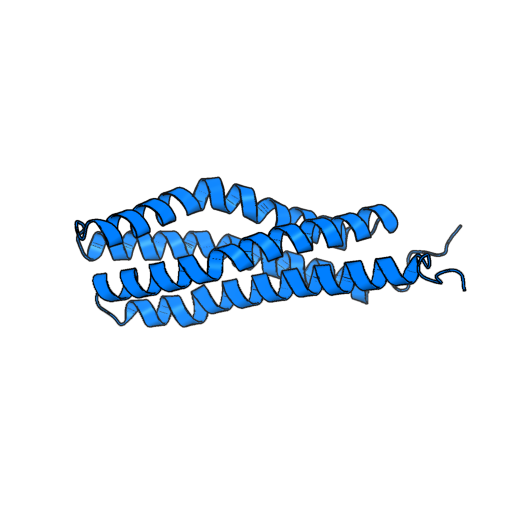 943 N N . LEU A 1 130 ? 5.834 -2.171 -16.841 1.00 97.75 130 LEU A N 1
ATOM 944 C CA . LEU A 1 130 ? 5.454 -0.974 -16.085 1.00 97.75 130 LEU A CA 1
ATOM 945 C C . LEU A 1 130 ? 3.946 -0.694 -16.186 1.00 97.75 130 LEU A C 1
ATOM 947 O O . LEU A 1 130 ? 3.307 -0.415 -15.171 1.00 97.75 130 LEU A O 1
ATOM 951 N N . GLN A 1 131 ? 3.351 -0.851 -17.371 1.00 97.06 131 GLN A N 1
ATOM 952 C CA . GLN A 1 131 ? 1.901 -0.723 -17.563 1.00 97.06 131 GLN A CA 1
ATOM 953 C C . GLN A 1 131 ? 1.125 -1.803 -16.798 1.00 97.06 131 GLN A C 1
ATOM 955 O O . GLN A 1 131 ? 0.143 -1.515 -16.107 1.00 97.06 131 GLN A O 1
ATOM 960 N N . ARG A 1 132 ? 1.578 -3.062 -16.865 1.00 98.00 132 ARG A N 1
ATOM 961 C CA . ARG A 1 132 ? 0.957 -4.171 -16.125 1.00 98.00 132 ARG A CA 1
ATOM 962 C C . ARG A 1 132 ? 1.069 -3.973 -14.615 1.00 98.00 132 ARG A C 1
ATOM 964 O O . ARG A 1 132 ? 0.129 -4.284 -13.879 1.00 98.00 132 ARG A O 1
ATOM 971 N N . TRP A 1 133 ? 2.209 -3.464 -14.154 1.00 98.19 133 TRP A N 1
ATOM 972 C CA . TRP A 1 133 ? 2.427 -3.118 -12.758 1.00 98.19 133 TRP A CA 1
ATOM 973 C C . TRP A 1 133 ? 1.428 -2.062 -12.288 1.00 98.19 133 TRP A C 1
ATOM 975 O O . TRP A 1 133 ? 0.759 -2.261 -11.275 1.00 98.19 133 TRP A O 1
ATOM 985 N N . GLU A 1 134 ? 1.283 -0.975 -13.045 1.00 97.12 134 GLU A N 1
ATOM 986 C CA . GLU A 1 134 ? 0.384 0.133 -12.722 1.00 97.12 134 GLU A CA 1
ATOM 987 C C . GLU A 1 134 ? -1.077 -0.304 -12.691 1.00 97.12 134 GLU A C 1
ATOM 989 O O . GLU A 1 134 ? -1.780 -0.013 -11.724 1.00 97.12 134 GLU A O 1
ATOM 994 N N . SER A 1 135 ? -1.515 -1.078 -13.687 1.00 97.25 135 SER A N 1
ATOM 995 C CA . SER A 1 135 ? -2.865 -1.648 -13.724 1.00 97.25 135 SER A CA 1
ATOM 996 C C . SER A 1 135 ? -3.174 -2.449 -12.452 1.00 97.25 135 SER A C 1
ATOM 998 O O . SER A 1 135 ? -4.219 -2.262 -11.829 1.00 97.25 135 SER A O 1
ATOM 1000 N N . ARG A 1 136 ? -2.234 -3.283 -11.987 1.00 98.06 136 ARG A N 1
ATOM 1001 C CA . ARG A 1 136 ? -2.387 -4.035 -10.729 1.00 98.06 136 ARG A CA 1
ATOM 1002 C C . ARG A 1 136 ? -2.299 -3.145 -9.496 1.00 98.06 136 ARG A C 1
ATOM 1004 O O . ARG A 1 136 ? -2.947 -3.439 -8.490 1.00 98.06 136 ARG A O 1
ATOM 1011 N N . HIS A 1 137 ? -1.513 -2.077 -9.547 1.00 98.00 137 HIS A N 1
ATOM 1012 C CA . HIS A 1 137 ? -1.380 -1.137 -8.443 1.00 98.00 137 HIS A CA 1
ATOM 1013 C C . HIS A 1 137 ? -2.693 -0.395 -8.156 1.00 98.00 137 HIS A C 1
ATOM 1015 O O . HIS A 1 137 ? -2.979 -0.116 -6.991 1.00 98.00 137 HIS A O 1
ATOM 1021 N N . GLN A 1 138 ? -3.535 -0.163 -9.171 1.00 98.12 138 GLN A N 1
ATOM 1022 C CA . GLN A 1 138 ? -4.849 0.475 -9.001 1.00 98.12 138 GLN A CA 1
ATOM 1023 C C . GLN A 1 138 ? -5.739 -0.239 -7.979 1.00 98.12 138 GLN A C 1
ATOM 1025 O O . GLN A 1 138 ? -6.436 0.412 -7.204 1.00 98.12 138 GLN A O 1
ATOM 1030 N N . VAL A 1 139 ? -5.664 -1.570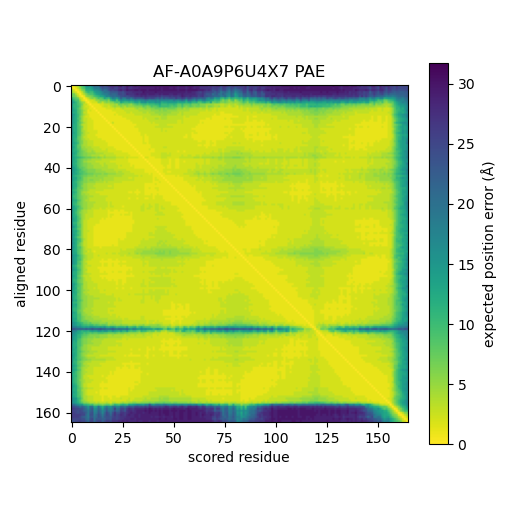 -7.885 1.00 98.25 139 VAL A N 1
ATOM 1031 C CA . VAL A 1 139 ? -6.414 -2.325 -6.869 1.00 98.25 139 VAL A CA 1
ATOM 1032 C C . VAL A 1 139 ? -6.012 -1.897 -5.455 1.00 98.25 139 VAL A C 1
ATOM 1034 O O . VAL A 1 139 ? -6.870 -1.708 -4.598 1.00 98.25 139 VAL A O 1
ATOM 1037 N N . ARG A 1 140 ? -4.715 -1.671 -5.206 1.00 98.12 140 ARG A N 1
ATOM 1038 C CA . ARG A 1 140 ? -4.218 -1.222 -3.894 1.00 98.12 140 ARG A CA 1
ATOM 1039 C C . ARG A 1 140 ? -4.692 0.192 -3.575 1.00 98.12 140 ARG A C 1
ATOM 1041 O O . ARG A 1 140 ? -5.029 0.467 -2.425 1.00 98.12 140 ARG A O 1
ATOM 1048 N N . ILE A 1 141 ? -4.770 1.061 -4.583 1.00 98.50 141 ILE A N 1
ATOM 1049 C CA . ILE A 1 141 ? -5.343 2.405 -4.446 1.00 98.50 141 ILE A CA 1
ATOM 1050 C C . ILE A 1 141 ? -6.807 2.301 -4.020 1.00 98.50 141 ILE A C 1
ATOM 1052 O O . ILE A 1 141 ? -7.159 2.797 -2.954 1.00 98.50 141 ILE A O 1
ATOM 1056 N N . VAL A 1 142 ? -7.637 1.593 -4.789 1.00 98.62 142 VAL A N 1
ATOM 1057 C CA . VAL A 1 142 ? -9.076 1.463 -4.509 1.00 98.62 142 VAL A CA 1
ATOM 1058 C C . VAL A 1 142 ? -9.323 0.871 -3.122 1.00 98.62 142 VAL A C 1
ATOM 1060 O O . VAL A 1 142 ? -10.089 1.436 -2.343 1.00 98.62 142 VAL A O 1
ATOM 1063 N N . VAL A 1 143 ? -8.635 -0.222 -2.776 1.00 98.69 143 VAL A N 1
ATOM 1064 C CA . VAL A 1 143 ? -8.774 -0.873 -1.464 1.00 98.69 143 VAL A CA 1
ATOM 1065 C C . VAL A 1 143 ? -8.368 0.067 -0.328 1.00 98.69 143 VAL A C 1
ATOM 1067 O O . VAL A 1 143 ? -9.088 0.169 0.663 1.00 98.69 143 VAL A O 1
ATOM 1070 N N . SER A 1 144 ? -7.250 0.784 -0.462 1.00 98.69 144 SER A N 1
ATOM 1071 C CA . SER A 1 144 ? -6.784 1.698 0.589 1.00 98.69 144 SER A CA 1
ATOM 1072 C C . SER A 1 144 ? -7.665 2.939 0.750 1.00 98.69 144 SER A C 1
ATOM 1074 O O . SER A 1 144 ? -7.912 3.358 1.878 1.00 98.69 144 SER A O 1
ATOM 1076 N N . ILE A 1 145 ? -8.214 3.488 -0.338 1.00 98.62 145 ILE A N 1
ATOM 1077 C CA . ILE A 1 145 ? -9.187 4.589 -0.285 1.00 98.62 145 ILE A CA 1
ATOM 1078 C C . ILE A 1 145 ? -10.487 4.120 0.370 1.00 98.62 145 ILE A C 1
ATOM 1080 O O . ILE A 1 145 ? -11.023 4.814 1.234 1.00 98.62 145 ILE A O 1
ATOM 1084 N N . ALA A 1 146 ? -10.979 2.931 0.012 1.00 98.69 146 ALA A N 1
ATOM 1085 C CA . ALA A 1 146 ? -12.163 2.352 0.639 1.00 98.69 146 ALA A CA 1
ATOM 1086 C C . ALA A 1 146 ? -11.941 2.109 2.142 1.00 98.69 146 ALA A C 1
ATOM 1088 O O . ALA A 1 146 ? -12.799 2.451 2.956 1.00 98.69 146 ALA A O 1
ATOM 1089 N N . ALA A 1 147 ? -10.769 1.592 2.527 1.00 98.75 147 ALA A N 1
ATOM 1090 C CA . ALA A 1 147 ? -10.389 1.422 3.927 1.00 98.75 147 ALA A CA 1
ATOM 1091 C C . ALA A 1 147 ? -10.298 2.768 4.667 1.00 98.75 147 ALA A C 1
ATOM 1093 O O . ALA A 1 147 ? -10.783 2.883 5.796 1.00 98.75 147 ALA A O 1
ATOM 1094 N N . LEU A 1 148 ? -9.743 3.803 4.026 1.00 98.75 148 LEU A N 1
ATOM 1095 C CA . LEU A 1 148 ? -9.683 5.151 4.587 1.00 98.75 148 LEU A CA 1
ATOM 1096 C C . LEU A 1 148 ? -11.094 5.682 4.841 1.00 98.75 148 LEU A C 1
ATOM 1098 O O . LEU A 1 148 ? -11.403 6.064 5.966 1.00 98.75 148 LEU A O 1
ATOM 1102 N N . GLY A 1 149 ? -11.969 5.616 3.836 1.00 98.31 149 GLY A N 1
ATOM 1103 C CA . GLY A 1 149 ? -13.363 6.042 3.945 1.00 98.31 149 GLY A CA 1
ATOM 1104 C C . GLY A 1 149 ? -14.127 5.292 5.037 1.00 98.31 149 GLY A C 1
ATOM 1105 O O . GLY A 1 149 ? -14.782 5.922 5.862 1.00 98.31 149 GLY A O 1
ATOM 1106 N N . ALA A 1 150 ? -13.984 3.965 5.113 1.00 98.19 150 ALA A N 1
ATOM 1107 C CA . ALA A 1 150 ? -14.610 3.153 6.157 1.00 98.19 150 ALA A CA 1
ATOM 1108 C C . ALA A 1 150 ? -14.114 3.531 7.563 1.00 98.19 150 ALA A C 1
ATOM 1110 O O . ALA A 1 150 ? -14.912 3.678 8.490 1.00 98.19 150 ALA A O 1
ATOM 1111 N N . SER A 1 151 ? -12.806 3.733 7.732 1.00 98.06 151 SER A N 1
ATOM 1112 C CA . SER A 1 151 ? -12.224 4.098 9.027 1.00 98.06 151 SER A CA 1
ATOM 1113 C C . SER A 1 151 ? -12.608 5.517 9.474 1.00 98.06 151 SER A C 1
ATOM 1115 O O . SER A 1 151 ? -12.930 5.719 10.646 1.00 98.06 151 SER A O 1
ATOM 1117 N N . LEU A 1 152 ? -12.674 6.479 8.546 1.00 97.94 152 LEU A N 1
ATOM 1118 C CA . LEU A 1 152 ? -13.172 7.832 8.805 1.00 97.94 152 LEU A CA 1
ATOM 1119 C C . LEU A 1 152 ? -14.664 7.818 9.139 1.00 97.94 152 LEU A C 1
ATOM 1121 O O . LEU A 1 152 ? -15.071 8.423 10.127 1.00 97.94 152 LEU A O 1
ATOM 1125 N N . TYR A 1 153 ? -15.471 7.067 8.386 1.00 96.62 153 TYR A N 1
ATOM 1126 C CA . TYR A 1 153 ? -16.891 6.886 8.680 1.00 96.62 153 TYR A CA 1
ATOM 1127 C C . TYR A 1 153 ? -17.105 6.292 10.079 1.00 96.62 153 TYR A C 1
ATOM 1129 O O . TYR A 1 153 ? -17.908 6.807 10.852 1.00 96.62 153 TYR A O 1
ATOM 1137 N N . GLY A 1 154 ? -16.338 5.264 10.454 1.00 95.19 154 GLY A N 1
ATOM 1138 C CA . GLY A 1 154 ? -16.388 4.681 11.797 1.00 95.19 154 GLY A CA 1
ATOM 1139 C C . GLY A 1 154 ? -15.953 5.645 12.906 1.00 95.19 154 GLY A C 1
ATOM 1140 O O . GLY A 1 154 ? -16.469 5.576 14.023 1.00 95.19 154 GLY A O 1
ATOM 1141 N N . ALA A 1 155 ? -15.016 6.552 12.618 1.00 94.00 155 ALA A N 1
ATOM 1142 C CA . ALA A 1 155 ? -14.562 7.562 13.569 1.00 94.00 155 ALA A CA 1
ATOM 1143 C C . ALA A 1 155 ? -15.586 8.689 13.760 1.00 94.00 155 ALA A C 1
ATOM 1145 O O . ALA A 1 155 ? -15.798 9.113 14.895 1.00 94.00 155 ALA A O 1
ATOM 1146 N N . LEU A 1 156 ? -16.230 9.129 12.677 1.00 91.56 156 LEU A N 1
ATOM 1147 C CA . LEU A 1 156 ? -17.181 10.243 12.666 1.00 91.56 156 LEU A CA 1
ATOM 1148 C C . LEU A 1 156 ? -18.604 9.821 13.065 1.00 91.56 156 LEU A C 1
ATOM 1150 O O . LEU A 1 156 ? -19.290 10.565 13.756 1.00 91.56 156 LEU A O 1
ATOM 1154 N N . GLY A 1 157 ? -19.045 8.619 12.685 1.00 77.94 157 GLY A N 1
ATOM 1155 C CA . GLY A 1 157 ? -20.372 8.085 13.026 1.00 77.94 157 GLY A CA 1
ATOM 1156 C C . GLY A 1 157 ? -20.483 7.521 14.451 1.00 77.94 157 GLY A C 1
ATOM 1157 O O . GLY A 1 157 ? -21.567 7.167 14.906 1.00 77.94 157 GLY A O 1
ATOM 1158 N N . GLY A 1 158 ? -19.365 7.424 15.177 1.00 56.22 158 GLY A N 1
ATOM 1159 C CA . GLY A 1 158 ? -19.230 6.695 16.442 1.00 56.22 158 GLY A CA 1
ATOM 1160 C C . GLY A 1 158 ? -19.581 7.457 17.723 1.00 56.22 158 GLY A C 1
ATOM 1161 O O . GLY A 1 158 ? -18.987 7.163 18.758 1.00 56.22 158 GLY A O 1
ATOM 1162 N N . GLY A 1 159 ? -20.520 8.407 17.672 1.00 48.03 159 GLY A N 1
ATOM 1163 C CA . GLY A 1 159 ? -21.094 9.070 18.849 1.00 48.03 159 GLY A CA 1
ATOM 1164 C C . GLY A 1 159 ? -22.384 8.436 19.394 1.00 48.03 159 GLY A C 1
ATOM 1165 O O . GLY A 1 159 ? -22.837 8.860 20.450 1.00 48.03 159 GLY A O 1
ATOM 1166 N N . HIS A 1 160 ? -23.022 7.474 18.709 1.00 48.66 160 HIS A N 1
ATOM 1167 C CA . HIS A 1 160 ? -24.419 7.078 19.012 1.00 48.66 160 HIS A CA 1
ATOM 1168 C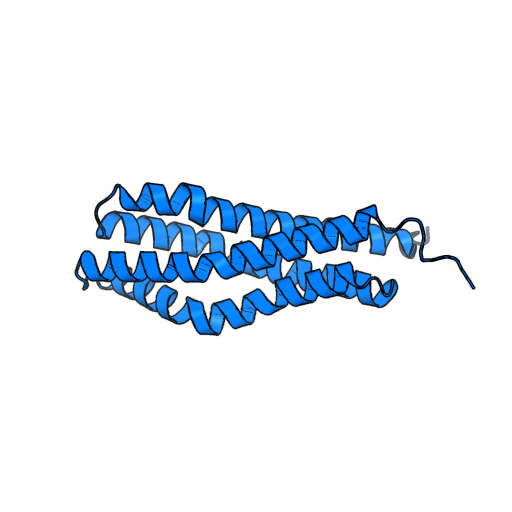 C . HIS A 1 160 ? -24.676 5.562 19.162 1.00 48.66 160 HIS A C 1
ATOM 1170 O O . HIS A 1 160 ? -25.816 5.126 19.059 1.00 48.66 160 HIS A O 1
ATOM 1176 N N . GLY A 1 161 ? -23.657 4.735 19.423 1.00 43.00 161 GLY A N 1
ATOM 1177 C CA . GLY A 1 161 ? -23.840 3.270 19.429 1.00 43.00 161 GLY A CA 1
ATOM 1178 C C . GLY A 1 161 ? -23.205 2.485 20.576 1.00 43.00 161 GLY A C 1
ATOM 1179 O O . GLY A 1 161 ? -23.033 1.284 20.422 1.00 43.00 161 GLY A O 1
ATOM 1180 N N . GLY A 1 162 ? -22.795 3.126 21.678 1.00 40.28 162 GLY A N 1
ATOM 1181 C CA . GLY A 1 162 ? -21.922 2.476 22.673 1.00 40.28 162 GLY A CA 1
ATOM 1182 C C . GLY A 1 162 ? -22.249 2.685 24.151 1.00 40.28 162 GLY A C 1
ATOM 1183 O O . GLY A 1 162 ? -21.426 2.330 24.985 1.00 40.28 162 GLY A O 1
ATOM 1184 N N . LEU A 1 163 ? -23.412 3.248 24.486 1.00 44.75 163 LEU A N 1
ATOM 1185 C CA . LEU A 1 163 ? -23.967 3.222 25.844 1.00 44.75 163 LEU A CA 1
ATOM 1186 C C . LEU A 1 163 ? -25.469 2.941 25.757 1.00 44.75 163 LEU A C 1
ATOM 1188 O O . LEU A 1 163 ? -26.299 3.811 25.999 1.00 44.75 163 LEU A O 1
ATOM 1192 N N . SER A 1 164 ? -25.834 1.716 25.390 1.00 38.50 164 SER A N 1
ATOM 1193 C CA . SER A 1 164 ? -27.139 1.196 25.786 1.00 38.50 164 SER A CA 1
ATOM 1194 C C . SER A 1 164 ? -26.999 -0.251 26.240 1.00 38.50 164 SER A C 1
ATOM 1196 O O . SER A 1 164 ? -26.913 -1.147 25.405 1.00 38.50 164 SER A O 1
ATOM 1198 N N . LYS A 1 165 ? -27.053 -0.379 27.570 1.00 40.47 165 LYS A N 1
ATOM 1199 C CA . LYS A 1 165 ? -27.293 -1.566 28.402 1.00 40.47 165 LYS A CA 1
ATOM 1200 C C . LYS A 1 165 ? -26.188 -2.615 28.445 1.00 40.47 165 LYS A C 1
ATOM 1202 O O . LYS A 1 165 ? -25.954 -3.298 27.431 1.00 40.47 165 LYS A O 1
#

InterPro domains:
  IPR013901 Anthrone oxygenase [PF08592] (56-148)

Foldseek 3Di:
DDDPPPDPVVLLVVLLVQLLVLLVVLLVLLCCCLPPLLVVLVVDQLLVSLVVVLVSCVVVVVSNVVSLVSNLVSLVVNCVVAVQVLSNLLNVLSVVVVVLCVPQQVVLSVVSVVCNVPVPDDRVVSVVSSVSNSVSSVSNNVSSVSSSVSSVCSVVVVPPRHDDD

Nearest PDB structures (foldseek):
  3tj6-assembly1_A  TM=5.309E-01  e=1.106E+00  Homo sapiens
  8tn1-assembly1_B  TM=6.333E-01  e=2.749E+00  synthetic construct
  7uwb-assembly1_c  TM=3.942E-01  e=1.106E+00  Citrus x limon
  8ipr-assembly2_D  TM=2.607E-01  e=5.123E+00  Mycolicibacterium smegmatis